Protein AF-A0A6S9L5U1-F1 (afdb_monomer_lite)

Radius of gyration: 20.01 Å; chains: 1; bounding box: 48×40×52 Å

Secondary structure (DSSP, 8-state):
-HHHHHTTSS--HHHHHHHHHHHHHHHHH-S-------SPPPPP-TT--TTTHHHHT----HHHHHHHHTTSPPPP-S-GGGS-HHHHHH---GGG--EEEEETTBTTSHHHHHHHTSTT-EEEEESSS--S--B-TTTTT-TTEEEESSHHHHHHHHHHHHTT--GGGGSSS--------

Sequence (181 aa):
MLQAYREGGGVDAVGGAEAILSHLVVQELKIPCAHAPGLDPLDADPAVAPRACAEELGHTFLPCVLANLRRAPRLLPAPPEALSAREAAAGLFAGDIDAAVLPLSACGGPAALALGATPGALVVAVEENATDMRVSPADLGFENAVVVRSYFEALGVVAAHRAGINGASLTASENQIQFRQ

pLDDT: mean 87.8, std 11.47, range [34.56, 98.44]

InterPro domains:
  IPR021763 Protein of unknown function DUF3326 [PF11805] (2-170)
  IPR021763 Protein of unknown function DUF3326 [PTHR36891] (2-173)

Foldseek 3Di:
DVVCVQQVNDDDPPVVVVVVVQVVCCVVVVAHDDDDDPDAQDPDDPNGDPVCVVVNVRHDCPVVVVVVSVVDDHRDPDDLVPDDPVCNVVDDDLVNAQEDEEAQQPQPDPNSLSQLPDPNGAYEHEDCDDDPHGDGSVNSVRPRYDYDHDPVVVVVVVVCSVVVHDVVVVDPDPDPPDDDD

Structure (mmCIF, N/CA/C/O backbone):
data_AF-A0A6S9L5U1-F1
#
_entry.id   AF-A0A6S9L5U1-F1
#
loop_
_atom_site.group_PDB
_atom_site.id
_atom_site.type_symbol
_atom_site.label_atom_id
_atom_site.label_alt_id
_atom_site.label_comp_id
_atom_site.label_asym_id
_atom_site.label_entity_id
_atom_site.label_seq_id
_atom_site.pdbx_PDB_ins_code
_atom_site.Cartn_x
_atom_site.Cartn_y
_atom_site.Cartn_z
_atom_site.occupancy
_atom_site.B_iso_or_equiv
_atom_site.auth_seq_id
_atom_site.auth_comp_id
_atom_site.auth_asym_id
_atom_site.auth_atom_id
_atom_site.pdbx_PDB_model_num
ATOM 1 N N . MET A 1 1 ? 12.234 -12.966 -16.164 1.00 82.75 1 MET A N 1
ATOM 2 C CA . MET A 1 1 ? 11.778 -12.108 -15.050 1.00 82.75 1 MET A CA 1
ATOM 3 C C . MET A 1 1 ? 11.065 -10.881 -15.598 1.00 82.75 1 MET A C 1
ATOM 5 O O . MET A 1 1 ? 9.854 -10.851 -15.484 1.00 82.75 1 MET A O 1
ATOM 9 N N . LEU A 1 2 ? 11.756 -9.977 -16.307 1.00 87.88 2 LEU A N 1
ATOM 10 C CA . LEU A 1 2 ? 11.141 -8.796 -16.939 1.00 87.88 2 LEU A CA 1
ATOM 11 C C . LEU A 1 2 ? 9.961 -9.123 -17.873 1.00 87.88 2 LEU A C 1
ATOM 13 O O . LEU A 1 2 ? 8.899 -8.539 -17.722 1.00 87.88 2 LEU A O 1
ATOM 17 N N . GLN A 1 3 ? 10.109 -10.096 -18.781 1.00 90.44 3 GLN A N 1
ATOM 18 C CA . GLN A 1 3 ? 9.010 -10.497 -19.674 1.00 90.44 3 GLN A CA 1
ATOM 19 C C . GLN A 1 3 ? 7.774 -10.977 -18.898 1.00 90.44 3 GLN A C 1
ATOM 21 O O . GLN A 1 3 ? 6.666 -10.541 -19.172 1.00 90.44 3 GLN A O 1
ATOM 26 N N . ALA A 1 4 ? 7.971 -11.814 -17.875 1.00 91.38 4 ALA A N 1
ATOM 27 C CA . ALA A 1 4 ? 6.876 -12.298 -17.038 1.00 91.38 4 ALA A CA 1
ATOM 28 C C . ALA A 1 4 ? 6.180 -11.150 -16.285 1.00 91.38 4 ALA A C 1
ATOM 30 O O . ALA A 1 4 ? 4.961 -11.158 -16.160 1.00 91.38 4 ALA A O 1
ATOM 31 N N . TYR A 1 5 ? 6.938 -10.152 -15.813 1.00 90.50 5 TYR A N 1
ATOM 32 C CA . TYR A 1 5 ? 6.376 -8.937 -15.223 1.00 90.50 5 TYR A CA 1
ATOM 33 C C . TYR A 1 5 ? 5.554 -8.129 -16.240 1.00 90.50 5 TYR A C 1
ATOM 35 O O . TYR A 1 5 ? 4.401 -7.801 -15.962 1.00 90.50 5 TYR A O 1
ATOM 43 N N . ARG A 1 6 ? 6.096 -7.899 -17.447 1.00 91.19 6 ARG A N 1
ATOM 44 C CA . ARG A 1 6 ? 5.390 -7.237 -18.561 1.00 91.19 6 ARG A CA 1
ATOM 45 C C . ARG A 1 6 ? 4.108 -7.971 -18.949 1.00 91.19 6 ARG A C 1
ATOM 47 O O . ARG A 1 6 ? 3.122 -7.326 -19.268 1.00 91.19 6 ARG A O 1
ATOM 54 N N . GLU A 1 7 ? 4.083 -9.295 -18.856 1.00 92.25 7 GLU A N 1
ATOM 55 C CA . GLU A 1 7 ? 2.896 -10.132 -19.092 1.00 92.25 7 GLU A CA 1
ATOM 56 C C . GLU A 1 7 ? 1.964 -10.230 -17.865 1.00 92.25 7 GLU A C 1
ATOM 58 O O . GLU A 1 7 ? 0.911 -10.862 -17.928 1.00 92.25 7 GLU A O 1
ATOM 63 N N . GLY A 1 8 ? 2.312 -9.586 -16.744 1.00 89.19 8 GLY A N 1
ATOM 64 C CA . GLY A 1 8 ? 1.509 -9.530 -15.517 1.00 89.19 8 GLY A CA 1
ATOM 65 C C . GLY A 1 8 ? 1.576 -10.782 -14.636 1.00 89.19 8 GLY A C 1
ATOM 66 O O . GLY A 1 8 ? 0.845 -10.865 -13.651 1.00 89.19 8 GLY A O 1
ATOM 67 N N . GLY A 1 9 ? 2.433 -11.746 -14.977 1.00 88.81 9 GLY A N 1
ATOM 68 C CA . GLY A 1 9 ? 2.639 -12.995 -14.235 1.00 88.81 9 GLY A CA 1
ATOM 69 C C . GLY A 1 9 ? 3.920 -13.032 -13.394 1.00 88.81 9 GLY A C 1
ATOM 70 O O . GLY A 1 9 ? 4.235 -14.071 -12.821 1.00 88.81 9 GLY A O 1
ATOM 71 N N . GLY A 1 10 ? 4.689 -11.944 -13.357 1.00 90.75 10 GLY A N 1
ATOM 72 C CA . GLY A 1 10 ? 5.940 -11.833 -12.606 1.00 90.75 10 GLY A CA 1
ATOM 73 C C . GLY A 1 10 ? 5.978 -10.609 -11.697 1.00 90.75 10 GLY A C 1
ATOM 74 O O . GLY A 1 10 ? 5.069 -9.784 -11.706 1.00 90.75 10 GLY A O 1
ATOM 75 N N . VAL A 1 11 ? 7.061 -10.491 -10.931 1.00 90.88 11 VAL A N 1
ATOM 76 C CA . VAL A 1 11 ? 7.336 -9.353 -10.041 1.00 90.88 11 VAL A CA 1
ATOM 77 C C . VAL A 1 11 ? 8.288 -8.352 -10.685 1.00 90.88 11 VAL A C 1
ATOM 79 O O . VAL A 1 11 ? 9.173 -8.736 -11.457 1.00 90.88 11 VAL A O 1
ATOM 82 N N . ASP A 1 12 ? 8.153 -7.084 -10.304 1.00 89.69 12 ASP A N 1
ATOM 83 C CA . ASP A 1 12 ? 9.122 -6.050 -10.645 1.00 89.69 12 ASP A CA 1
ATOM 84 C C . ASP A 1 12 ? 10.327 -6.105 -9.695 1.00 89.69 12 ASP A C 1
ATOM 86 O O . ASP A 1 12 ? 10.278 -5.679 -8.538 1.00 89.69 12 ASP A O 1
ATOM 90 N N . ALA A 1 13 ? 11.434 -6.654 -10.190 1.00 89.50 13 ALA A N 1
ATOM 91 C CA . ALA A 1 13 ? 12.677 -6.720 -9.433 1.00 89.50 13 ALA A CA 1
ATOM 92 C C . ALA A 1 13 ? 13.371 -5.356 -9.297 1.00 89.50 13 ALA A C 1
ATOM 94 O O . ALA A 1 13 ? 14.076 -5.140 -8.308 1.00 89.50 13 ALA A O 1
ATOM 95 N N . VAL A 1 14 ? 13.184 -4.450 -10.264 1.00 88.25 14 VAL A N 1
ATOM 96 C CA . VAL A 1 14 ? 13.779 -3.109 -10.221 1.00 88.25 14 VAL A CA 1
ATOM 97 C C . VAL A 1 14 ? 13.032 -2.273 -9.191 1.00 88.25 14 VAL A C 1
ATOM 99 O O . VAL A 1 14 ? 13.663 -1.809 -8.243 1.00 88.25 14 VAL A O 1
ATOM 102 N N . GLY A 1 15 ? 11.702 -2.200 -9.274 1.00 87.88 15 GLY A N 1
ATOM 103 C CA . GLY A 1 15 ? 10.871 -1.535 -8.270 1.00 87.88 15 GLY A CA 1
ATOM 104 C C . GLY A 1 15 ? 11.043 -2.126 -6.871 1.00 87.88 15 GLY A C 1
ATOM 105 O O . GLY A 1 15 ? 11.079 -1.389 -5.887 1.00 87.88 15 GLY A O 1
ATOM 106 N N . GLY A 1 16 ? 11.263 -3.442 -6.755 1.00 90.19 16 GLY A N 1
ATOM 107 C CA . GLY A 1 16 ? 11.628 -4.076 -5.485 1.00 90.19 16 GLY A CA 1
ATOM 108 C C . GLY A 1 16 ? 12.947 -3.548 -4.898 1.00 90.19 16 GLY A C 1
ATOM 109 O O . GLY A 1 16 ? 13.011 -3.212 -3.713 1.00 90.19 16 GLY A O 1
ATOM 110 N N . ALA A 1 17 ? 13.997 -3.431 -5.716 1.00 91.75 17 ALA A N 1
ATOM 111 C CA . ALA A 1 17 ? 15.273 -2.857 -5.287 1.00 91.75 17 ALA A CA 1
ATOM 112 C C . ALA A 1 17 ? 15.148 -1.359 -4.948 1.00 91.75 17 ALA A C 1
ATOM 114 O O . ALA A 1 17 ? 15.677 -0.908 -3.928 1.00 91.75 17 ALA A O 1
ATOM 115 N N . GLU A 1 18 ? 14.411 -0.596 -5.757 1.00 91.50 18 GLU A N 1
ATOM 116 C CA . GLU A 1 18 ? 14.139 0.827 -5.530 1.00 91.50 18 GLU A CA 1
ATOM 117 C C . GLU A 1 18 ? 13.366 1.064 -4.227 1.00 91.50 18 GLU A C 1
ATOM 119 O O . GLU A 1 18 ? 13.702 1.980 -3.471 1.00 91.50 18 GLU A O 1
ATOM 124 N N . ALA A 1 19 ? 12.386 0.214 -3.908 1.00 91.25 19 ALA A N 1
ATOM 125 C CA . ALA A 1 19 ? 11.634 0.280 -2.658 1.00 91.25 19 ALA A CA 1
ATOM 126 C C . ALA A 1 19 ? 12.540 0.077 -1.432 1.00 91.25 19 ALA A C 1
ATOM 128 O O . ALA A 1 19 ? 12.441 0.830 -0.463 1.00 91.25 19 ALA A O 1
ATOM 129 N N . ILE A 1 20 ? 13.468 -0.887 -1.482 1.00 93.25 20 ILE A N 1
ATOM 130 C CA . ILE A 1 20 ? 14.432 -1.120 -0.394 1.00 93.25 20 ILE A CA 1
ATOM 131 C C . ILE A 1 20 ? 15.365 0.086 -0.238 1.00 93.25 20 ILE A C 1
ATOM 133 O O . ILE A 1 20 ? 15.544 0.594 0.869 1.00 93.25 20 ILE A O 1
ATOM 137 N N . LEU A 1 21 ? 15.950 0.569 -1.336 1.00 93.56 21 LEU A N 1
ATOM 138 C CA . LEU A 1 21 ? 16.901 1.682 -1.299 1.00 93.56 21 LEU A CA 1
ATOM 139 C C . LEU A 1 21 ? 16.248 2.984 -0.829 1.00 93.56 21 LEU A C 1
ATOM 141 O O . LEU A 1 21 ? 16.784 3.655 0.051 1.00 93.56 21 LEU A O 1
ATOM 145 N N . SER A 1 22 ? 15.083 3.332 -1.379 1.00 92.81 22 SER A N 1
ATOM 146 C CA . SER A 1 22 ? 14.347 4.537 -0.982 1.00 92.81 22 SER A CA 1
ATOM 147 C C . SER A 1 22 ? 13.908 4.472 0.480 1.00 92.81 22 SER A C 1
ATOM 149 O O . SER A 1 22 ? 14.049 5.467 1.194 1.00 92.81 22 SER A O 1
ATOM 151 N N . HIS A 1 23 ? 13.475 3.302 0.961 1.00 92.88 23 HIS A N 1
ATOM 152 C CA . HIS A 1 23 ? 13.172 3.095 2.374 1.00 92.88 23 HIS A CA 1
ATOM 153 C C . HIS A 1 23 ? 14.391 3.368 3.261 1.00 92.88 23 HIS A C 1
ATOM 155 O O . HIS A 1 23 ? 14.283 4.154 4.201 1.00 92.88 23 HIS A O 1
ATOM 161 N N . LEU A 1 24 ? 15.556 2.795 2.935 1.00 94.94 24 LEU A N 1
ATOM 162 C CA . LEU A 1 24 ? 16.792 3.0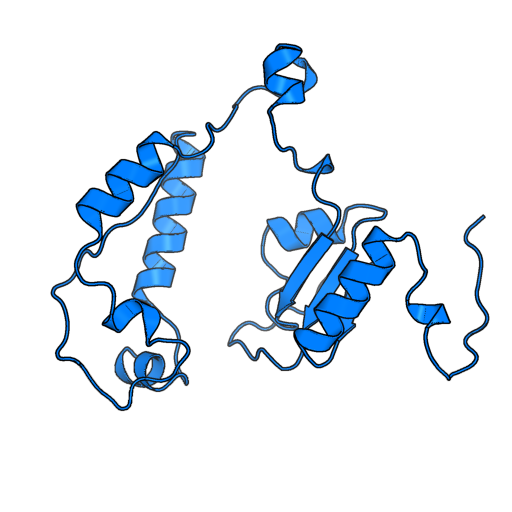06 3.698 1.00 94.94 24 LEU A CA 1
ATOM 163 C C . LEU A 1 24 ? 17.237 4.477 3.686 1.00 94.94 24 LEU A C 1
ATOM 165 O O . LEU A 1 24 ? 17.583 5.022 4.730 1.00 94.94 24 LEU A O 1
ATOM 169 N N . VAL A 1 25 ? 17.173 5.153 2.535 1.00 94.56 25 VAL A N 1
ATOM 170 C CA . VAL A 1 25 ? 17.514 6.584 2.424 1.00 94.56 25 VAL A CA 1
ATOM 171 C C . VAL A 1 25 ? 16.601 7.440 3.302 1.00 94.56 25 VAL A C 1
ATOM 173 O O . VAL A 1 25 ? 17.088 8.283 4.057 1.00 94.56 25 VAL A O 1
ATOM 176 N N . VAL A 1 26 ? 15.284 7.220 3.235 1.00 93.31 26 VAL A N 1
ATOM 177 C CA . VAL A 1 26 ? 14.309 7.947 4.062 1.00 93.31 26 VAL A CA 1
ATOM 178 C C . VAL A 1 26 ? 14.519 7.640 5.544 1.00 93.31 26 VAL A C 1
ATOM 180 O O . VAL A 1 26 ? 14.466 8.544 6.381 1.00 93.31 26 VAL A O 1
ATOM 183 N N . GLN A 1 27 ? 14.777 6.377 5.880 1.00 90.94 27 GLN A N 1
ATOM 184 C CA . GLN A 1 27 ? 15.002 5.935 7.248 1.00 90.94 27 GLN A CA 1
ATOM 185 C C . GLN A 1 27 ? 16.255 6.576 7.855 1.00 90.94 27 GLN A C 1
ATOM 187 O O . GLN A 1 27 ? 16.169 7.048 8.989 1.00 90.94 27 GLN A O 1
ATOM 192 N N . GLU A 1 28 ? 17.374 6.616 7.135 1.00 93.81 28 GLU A N 1
ATOM 193 C CA . GLU A 1 28 ? 18.649 7.135 7.647 1.00 93.81 28 GLU A CA 1
ATOM 194 C C . GLU A 1 28 ? 18.701 8.664 7.638 1.00 93.81 28 GLU A C 1
ATOM 196 O O . GLU A 1 28 ? 19.068 9.292 8.630 1.00 93.81 28 GLU A O 1
ATOM 201 N N . LEU A 1 29 ? 18.297 9.289 6.530 1.00 93.31 29 LEU A N 1
ATOM 202 C CA . LEU A 1 29 ? 18.478 10.730 6.334 1.00 93.31 29 LEU A CA 1
ATOM 203 C C . LEU A 1 29 ? 17.269 11.563 6.772 1.00 93.31 29 LEU A C 1
ATOM 205 O O . LEU A 1 29 ? 17.380 12.783 6.876 1.00 93.31 29 LEU A O 1
ATOM 209 N N . LYS A 1 30 ? 16.113 10.929 7.017 1.00 91.06 30 LYS A N 1
ATOM 210 C CA . LYS A 1 30 ? 14.845 11.592 7.384 1.00 91.06 30 LYS A CA 1
ATOM 211 C C . LYS A 1 30 ? 14.409 12.674 6.388 1.00 91.06 30 LYS A C 1
ATOM 213 O O . LYS A 1 30 ? 13.755 13.649 6.758 1.00 91.06 30 LYS A O 1
ATOM 218 N N . ILE A 1 31 ? 14.742 12.491 5.113 1.00 91.06 31 ILE A N 1
ATOM 219 C CA . ILE A 1 31 ? 14.314 13.351 4.006 1.00 91.06 31 ILE A CA 1
ATOM 220 C C . ILE A 1 31 ? 13.424 12.562 3.043 1.00 91.06 31 ILE A C 1
ATOM 222 O O . ILE A 1 31 ? 13.620 11.355 2.905 1.00 91.06 31 ILE A O 1
ATOM 226 N N . PRO A 1 32 ? 12.467 13.211 2.355 1.00 92.06 32 PRO A N 1
ATOM 227 C CA . PRO A 1 32 ? 11.726 12.570 1.277 1.00 92.06 32 PRO A CA 1
ATOM 228 C C . PRO A 1 32 ? 12.670 12.038 0.195 1.00 92.06 32 PRO A C 1
ATOM 230 O O . PRO A 1 32 ? 13.622 12.713 -0.197 1.00 92.06 32 PRO A O 1
ATOM 233 N N . CYS A 1 33 ? 12.376 10.842 -0.305 1.00 92.44 33 CYS A N 1
ATOM 234 C CA . CYS A 1 33 ? 13.091 10.214 -1.406 1.00 92.44 33 CYS A CA 1
ATOM 235 C C . CYS A 1 33 ? 12.103 9.922 -2.536 1.00 92.44 33 CYS A C 1
ATOM 237 O O . CYS A 1 33 ? 10.947 9.583 -2.287 1.00 92.44 33 CYS A O 1
ATOM 239 N N . ALA A 1 34 ? 12.567 10.057 -3.771 1.00 90.81 34 ALA A N 1
ATOM 240 C CA . ALA A 1 34 ? 11.880 9.561 -4.949 1.00 90.81 34 ALA A CA 1
ATOM 241 C C . ALA A 1 34 ? 12.923 8.944 -5.878 1.00 90.81 34 ALA A C 1
ATOM 243 O O . ALA A 1 34 ? 14.084 9.361 -5.882 1.00 90.81 34 ALA A O 1
ATOM 244 N N . HIS A 1 35 ? 12.494 7.969 -6.663 1.00 86.06 35 HIS A N 1
ATOM 245 C CA . HIS A 1 35 ? 13.297 7.346 -7.702 1.00 86.06 35 HIS A CA 1
ATOM 246 C C . HIS A 1 35 ? 12.904 7.930 -9.066 1.00 86.06 35 HIS A C 1
ATOM 248 O O . HIS A 1 35 ? 11.794 8.431 -9.264 1.00 86.06 35 HIS A O 1
ATOM 254 N N . ALA A 1 36 ? 13.858 7.931 -9.988 1.00 81.50 36 ALA A N 1
ATOM 255 C CA . ALA A 1 36 ? 13.658 8.259 -11.393 1.00 81.50 36 ALA A CA 1
ATOM 256 C C . ALA A 1 36 ? 14.162 7.063 -12.214 1.00 81.50 36 ALA A C 1
ATOM 258 O O . ALA A 1 36 ? 15.025 6.342 -11.710 1.00 81.50 36 ALA A O 1
ATOM 259 N N . PRO A 1 37 ? 13.681 6.861 -13.455 1.00 74.62 37 PRO A N 1
ATOM 260 C CA . PRO A 1 37 ? 14.147 5.765 -14.294 1.00 74.62 37 PRO A CA 1
ATOM 261 C C . PRO A 1 37 ? 15.665 5.767 -14.388 1.00 74.62 37 PRO A C 1
ATOM 263 O O . PRO A 1 37 ? 16.268 6.755 -14.812 1.00 74.62 37 PRO A O 1
ATOM 266 N N . GLY A 1 38 ? 16.269 4.661 -13.965 1.00 75.31 38 GLY A N 1
ATOM 267 C CA . GLY A 1 38 ? 17.709 4.437 -14.064 1.00 75.31 38 GLY A CA 1
ATOM 268 C C . GLY A 1 38 ? 18.122 3.652 -15.309 1.00 75.31 38 GLY A C 1
ATOM 269 O O . GLY A 1 38 ? 19.313 3.417 -15.496 1.00 75.31 38 GLY A O 1
ATOM 270 N N . LEU A 1 39 ? 17.159 3.219 -16.128 1.00 79.62 39 LEU A N 1
ATOM 271 C CA . LEU A 1 39 ? 17.361 2.364 -17.296 1.00 79.62 39 LEU A CA 1
ATOM 272 C C . LEU A 1 39 ? 16.813 3.036 -18.554 1.00 79.62 39 LEU A C 1
ATOM 274 O O . LEU A 1 39 ? 15.874 3.833 -18.483 1.00 79.62 39 LEU A O 1
ATOM 278 N N . ASP A 1 40 ? 17.398 2.688 -19.699 1.00 81.88 40 ASP A N 1
ATOM 279 C CA . ASP A 1 40 ? 16.900 3.131 -20.995 1.00 81.88 40 ASP A CA 1
ATOM 280 C C . ASP A 1 40 ? 15.483 2.589 -21.246 1.00 81.88 40 ASP A C 1
ATOM 282 O O . ASP A 1 40 ? 15.166 1.464 -20.839 1.00 81.88 40 ASP A O 1
ATOM 286 N N . PRO A 1 41 ? 14.620 3.375 -21.913 1.00 79.75 41 PRO A N 1
ATOM 287 C CA . PRO A 1 41 ? 13.281 2.929 -22.247 1.00 79.75 41 PRO A CA 1
ATOM 288 C C . PRO A 1 41 ? 13.341 1.717 -23.179 1.00 79.75 41 PRO A C 1
ATOM 290 O O . PRO A 1 41 ? 14.163 1.648 -24.093 1.00 79.75 41 PRO A O 1
ATOM 293 N N . LEU A 1 42 ? 12.446 0.765 -22.939 1.00 82.75 42 LEU A N 1
ATOM 294 C CA . LEU A 1 42 ? 12.254 -0.388 -23.809 1.00 82.75 42 LEU A CA 1
ATOM 295 C C . LEU A 1 42 ? 11.342 -0.009 -24.976 1.00 82.75 42 LEU A C 1
ATOM 297 O O . LEU A 1 42 ? 10.577 0.953 -24.894 1.00 82.75 42 LEU A O 1
ATOM 301 N N . ASP A 1 43 ? 11.399 -0.790 -26.053 1.00 86.62 43 ASP A N 1
ATOM 302 C CA . ASP A 1 43 ? 10.442 -0.644 -27.143 1.00 86.62 43 ASP A CA 1
ATOM 303 C C . ASP A 1 43 ? 9.018 -0.903 -26.633 1.00 86.62 43 ASP A C 1
ATOM 305 O O . ASP A 1 43 ? 8.758 -1.853 -25.878 1.00 86.62 43 ASP A O 1
ATOM 309 N N . ALA A 1 44 ? 8.094 -0.047 -27.073 1.00 84.88 44 ALA A N 1
ATOM 310 C CA . ALA A 1 44 ? 6.694 -0.137 -26.700 1.00 84.88 44 ALA A CA 1
ATOM 311 C C . ALA A 1 44 ? 6.105 -1.477 -27.159 1.00 84.88 44 ALA A C 1
ATOM 313 O O . ALA A 1 44 ? 6.151 -1.821 -28.343 1.00 84.88 44 ALA A O 1
ATOM 314 N N . ASP A 1 45 ? 5.505 -2.206 -26.222 1.00 88.50 45 ASP A N 1
ATOM 315 C CA . ASP A 1 45 ? 4.829 -3.472 -26.490 1.00 88.50 45 ASP A CA 1
ATOM 316 C C . ASP A 1 45 ? 3.323 -3.332 -26.238 1.00 88.50 45 ASP A C 1
ATOM 318 O O . ASP A 1 45 ? 2.901 -3.136 -25.095 1.00 88.50 45 ASP A O 1
ATOM 322 N N . PRO A 1 46 ? 2.483 -3.443 -27.283 1.00 87.94 46 PRO A N 1
ATOM 323 C CA . PRO A 1 46 ? 1.036 -3.348 -27.133 1.00 87.94 46 PRO A CA 1
ATOM 324 C C . PRO A 1 46 ? 0.430 -4.529 -26.360 1.00 87.94 46 PRO A C 1
ATOM 326 O O . PRO A 1 46 ? -0.736 -4.454 -25.976 1.00 87.94 46 PRO A O 1
ATOM 329 N N . ALA A 1 47 ? 1.182 -5.613 -26.148 1.00 90.94 47 ALA A N 1
ATOM 330 C CA . ALA A 1 47 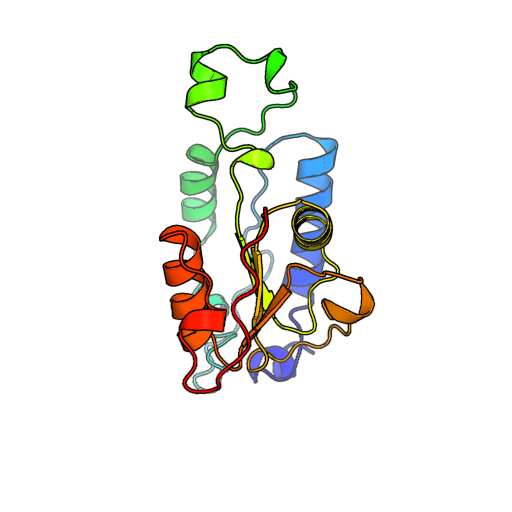? 0.750 -6.779 -25.386 1.00 90.94 47 ALA A CA 1
ATOM 331 C C . ALA A 1 47 ? 1.074 -6.682 -23.885 1.00 90.94 47 ALA A C 1
ATOM 333 O O . ALA A 1 47 ? 0.793 -7.632 -23.151 1.00 90.94 47 ALA A O 1
ATOM 334 N N . VAL A 1 48 ? 1.637 -5.559 -23.410 1.00 92.81 48 VAL A N 1
ATOM 335 C CA . VAL A 1 48 ? 1.929 -5.385 -21.984 1.00 92.81 48 VAL A CA 1
ATOM 336 C C . VAL A 1 48 ? 0.646 -5.491 -21.151 1.00 92.81 48 VAL A C 1
ATOM 338 O O . VAL A 1 48 ? -0.410 -4.952 -21.495 1.00 92.81 48 VAL A O 1
ATOM 341 N N . ALA A 1 49 ? 0.727 -6.193 -20.028 1.00 93.12 49 ALA A N 1
ATOM 342 C CA . ALA A 1 49 ? -0.382 -6.342 -19.111 1.00 93.12 49 ALA A CA 1
ATOM 343 C C . ALA A 1 49 ? -0.793 -4.979 -18.530 1.00 93.12 49 ALA A C 1
ATOM 345 O O . ALA A 1 49 ? 0.068 -4.140 -18.242 1.00 93.12 49 ALA A O 1
ATOM 346 N N . PRO A 1 50 ? -2.092 -4.767 -18.237 1.00 90.62 50 PRO A N 1
ATOM 347 C CA . PRO A 1 50 ? -2.576 -3.505 -17.677 1.00 90.62 50 PRO A CA 1
ATOM 348 C C . PRO A 1 50 ? -1.827 -3.044 -16.418 1.00 90.62 50 PRO A C 1
ATOM 350 O O . PRO A 1 50 ? -1.668 -1.846 -16.209 1.00 90.62 50 PRO A O 1
ATOM 353 N N . ARG A 1 51 ? -1.336 -3.988 -15.599 1.00 87.06 51 ARG A N 1
ATOM 354 C CA . ARG A 1 51 ? -0.584 -3.706 -14.363 1.00 87.06 51 ARG A CA 1
ATOM 355 C C . ARG A 1 51 ? 0.803 -3.101 -14.616 1.00 87.06 51 ARG A C 1
ATOM 357 O O . ARG A 1 51 ? 1.241 -2.303 -13.801 1.00 87.06 51 ARG A O 1
ATOM 364 N N . ALA A 1 52 ? 1.449 -3.443 -15.730 1.00 88.94 52 ALA A N 1
ATOM 365 C CA . ALA A 1 52 ? 2.784 -2.956 -16.094 1.00 88.94 52 ALA A CA 1
ATOM 366 C C . ALA A 1 52 ? 2.741 -1.786 -17.103 1.00 88.94 52 ALA A C 1
ATOM 368 O O . ALA A 1 52 ? 3.743 -1.120 -17.342 1.00 88.94 52 ALA A O 1
ATOM 369 N N . CYS A 1 53 ? 1.569 -1.484 -17.675 1.00 87.50 53 CYS A N 1
ATOM 370 C CA . CYS A 1 53 ? 1.411 -0.456 -18.709 1.00 87.50 53 CYS A CA 1
ATOM 371 C C . CYS A 1 53 ? 1.831 0.955 -18.254 1.00 87.50 53 CYS A C 1
ATOM 373 O O . CYS A 1 53 ? 2.363 1.728 -19.048 1.00 87.50 53 CYS A O 1
ATOM 375 N N . ALA A 1 54 ? 1.628 1.295 -16.976 1.00 82.06 54 ALA A N 1
ATOM 376 C CA . ALA A 1 54 ? 1.996 2.609 -16.447 1.00 82.06 54 ALA A CA 1
ATOM 377 C C . ALA A 1 54 ? 3.510 2.883 -16.527 1.00 82.06 54 ALA A C 1
ATOM 379 O O . ALA A 1 54 ? 3.909 4.030 -16.729 1.00 82.06 54 ALA A O 1
ATOM 380 N N . GLU A 1 55 ? 4.340 1.846 -16.406 1.00 77.06 55 GLU A N 1
ATOM 381 C CA . GLU A 1 55 ? 5.798 1.960 -16.502 1.00 77.06 55 GLU A CA 1
ATOM 382 C C . GLU A 1 55 ? 6.263 2.118 -17.952 1.00 77.06 55 GLU A C 1
ATOM 384 O O . GLU A 1 55 ? 7.128 2.947 -18.226 1.00 77.06 55 GLU A O 1
ATOM 389 N N . GLU A 1 56 ? 5.626 1.413 -18.895 1.00 77.62 56 GLU A N 1
ATOM 390 C CA . GLU A 1 56 ? 5.923 1.537 -20.331 1.00 77.62 56 GLU A CA 1
ATOM 391 C C . GLU A 1 56 ? 5.600 2.931 -20.883 1.00 77.62 56 GLU A C 1
ATOM 393 O O . GLU A 1 56 ? 6.249 3.388 -21.811 1.00 77.62 56 GLU A O 1
ATOM 398 N N . LEU A 1 57 ? 4.613 3.641 -20.326 1.00 74.81 57 LEU A N 1
ATOM 399 C CA . LEU A 1 57 ? 4.247 4.992 -20.784 1.00 74.81 57 LEU A CA 1
ATOM 400 C C . LEU A 1 57 ? 5.082 6.105 -20.121 1.00 74.81 57 LEU A C 1
ATOM 402 O O . LEU A 1 57 ? 4.964 7.285 -20.464 1.00 74.81 57 LEU A O 1
ATOM 406 N N . GLY A 1 58 ? 5.923 5.741 -19.156 1.00 70.75 58 GLY A N 1
ATOM 407 C CA . GLY A 1 58 ? 6.617 6.634 -18.244 1.00 70.75 58 GLY A CA 1
ATOM 408 C C . GLY A 1 58 ? 8.051 6.998 -18.640 1.00 70.75 58 GLY A C 1
ATOM 409 O O . GLY A 1 58 ? 8.991 6.724 -17.905 1.00 70.75 58 GLY A O 1
ATOM 410 N N . HIS A 1 59 ? 8.288 7.618 -19.795 1.00 67.56 59 HIS A N 1
ATOM 411 C CA . HIS A 1 59 ? 9.679 7.830 -20.247 1.00 67.56 59 HIS A CA 1
ATOM 412 C C . HIS A 1 59 ? 10.342 9.130 -19.756 1.00 67.56 59 HIS A C 1
ATOM 414 O O . HIS A 1 59 ? 11.557 9.286 -19.855 1.00 67.56 59 HIS A O 1
ATOM 420 N N . THR A 1 60 ? 9.584 10.090 -19.219 1.00 59.22 60 THR A N 1
ATOM 421 C CA . THR A 1 60 ? 10.102 11.432 -18.889 1.00 59.22 60 THR A CA 1
ATOM 422 C C . THR A 1 60 ? 9.749 11.848 -17.469 1.00 59.22 60 THR A C 1
ATOM 424 O O . THR A 1 60 ? 8.828 12.636 -17.253 1.00 59.22 60 THR A O 1
ATOM 427 N N . PHE A 1 61 ? 10.491 11.342 -16.485 1.00 71.31 61 PHE A N 1
ATOM 428 C CA . PHE A 1 61 ? 10.140 11.576 -15.084 1.00 71.31 61 PHE A CA 1
ATOM 429 C C . PHE A 1 61 ? 11.025 12.560 -14.336 1.00 71.31 61 PHE A C 1
ATOM 431 O O . PHE A 1 61 ? 10.538 13.114 -13.362 1.00 71.31 61 PHE A O 1
ATOM 438 N N . LEU A 1 62 ? 12.264 12.855 -14.748 1.00 81.12 62 LEU A N 1
ATOM 439 C CA . LEU A 1 62 ? 13.133 13.684 -13.898 1.00 81.12 62 LEU A CA 1
ATOM 440 C C . LEU A 1 62 ? 12.539 15.079 -13.587 1.00 81.12 62 LEU A C 1
ATOM 442 O O . LEU A 1 62 ? 12.483 15.439 -12.410 1.00 81.12 62 LEU A O 1
ATOM 446 N N . PRO A 1 63 ? 12.000 15.847 -14.558 1.00 86.38 63 PRO A N 1
ATOM 447 C CA . PRO A 1 63 ? 11.325 17.109 -14.245 1.00 86.38 63 PRO A CA 1
ATOM 448 C C . PRO A 1 63 ? 10.103 16.931 -13.330 1.00 86.38 63 PRO A C 1
ATOM 450 O O . PRO A 1 63 ? 9.905 17.722 -12.408 1.00 86.38 63 PRO A O 1
ATOM 453 N N . CYS A 1 64 ? 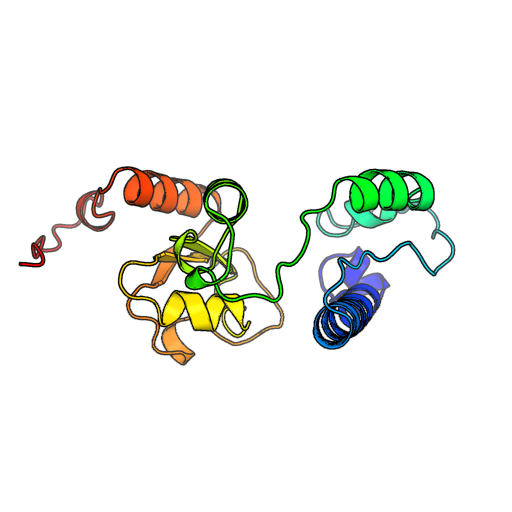9.302 15.882 -13.546 1.00 86.38 64 CYS A N 1
ATOM 454 C CA . CYS A 1 64 ? 8.129 15.569 -12.726 1.00 86.38 64 CYS A CA 1
ATOM 455 C C . CYS A 1 64 ? 8.515 15.167 -11.297 1.00 86.38 64 CYS A C 1
ATOM 457 O O . CYS A 1 64 ? 7.886 15.623 -10.343 1.00 86.38 64 CYS A O 1
ATOM 459 N N . VAL A 1 65 ? 9.564 14.362 -11.140 1.00 89.50 65 VAL A N 1
ATOM 460 C CA . VAL A 1 65 ? 10.130 13.942 -9.856 1.00 89.50 65 VAL A CA 1
ATOM 461 C C . VAL A 1 65 ? 10.607 15.167 -9.087 1.00 89.50 65 VAL A C 1
ATOM 463 O O . VAL A 1 65 ? 10.196 15.359 -7.947 1.00 89.50 65 VAL A O 1
ATOM 466 N N . LEU A 1 66 ? 11.372 16.064 -9.716 1.00 89.19 66 LEU A N 1
ATOM 467 C CA . LEU A 1 66 ? 11.833 17.301 -9.074 1.00 89.19 66 LEU A CA 1
ATOM 468 C C . LEU A 1 66 ? 10.669 18.233 -8.691 1.00 89.19 66 LEU A C 1
ATOM 470 O O . LEU A 1 66 ? 10.650 18.786 -7.588 1.00 89.19 66 LEU A O 1
ATOM 474 N N . ALA A 1 67 ? 9.678 18.396 -9.575 1.00 90.56 67 ALA A N 1
ATOM 475 C CA . ALA A 1 67 ? 8.509 19.235 -9.314 1.00 90.56 67 ALA A CA 1
ATOM 476 C C . ALA A 1 67 ? 7.662 18.715 -8.139 1.00 90.56 67 ALA A C 1
ATOM 478 O O . ALA A 1 67 ? 7.180 19.517 -7.333 1.00 90.56 67 ALA A O 1
ATOM 479 N N . ASN A 1 68 ? 7.5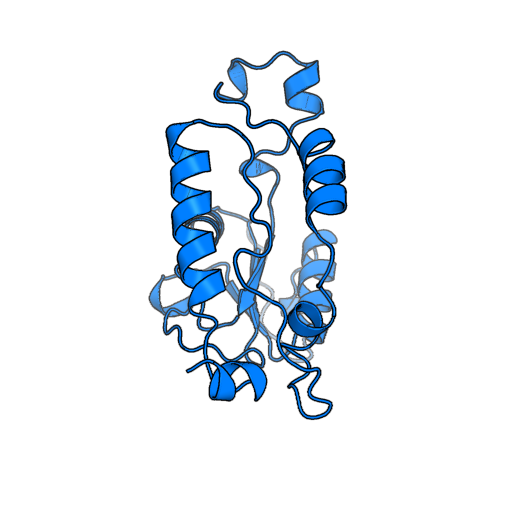05 17.393 -8.023 1.00 90.50 68 ASN A N 1
ATOM 480 C CA . ASN A 1 68 ? 6.743 16.769 -6.944 1.00 90.50 68 ASN A CA 1
ATOM 481 C C . ASN A 1 68 ? 7.547 16.655 -5.647 1.00 90.50 68 ASN A C 1
ATOM 483 O O . ASN A 1 68 ? 6.994 16.949 -4.593 1.00 90.50 68 ASN A O 1
ATOM 487 N N . LEU A 1 69 ? 8.851 16.359 -5.695 1.00 91.25 69 LEU A N 1
ATOM 488 C CA . LEU A 1 69 ? 9.716 16.380 -4.508 1.00 91.25 69 LEU A CA 1
ATOM 489 C C . LEU A 1 69 ? 9.731 17.756 -3.836 1.00 91.25 69 LEU A C 1
ATOM 491 O O . LEU A 1 69 ? 9.683 17.839 -2.613 1.00 91.25 69 LEU A O 1
ATOM 495 N N . ARG A 1 70 ? 9.702 18.849 -4.614 1.00 92.12 70 ARG A N 1
ATOM 496 C CA . ARG A 1 70 ? 9.577 20.212 -4.065 1.00 92.12 70 ARG A CA 1
ATOM 497 C C . ARG A 1 70 ? 8.301 20.408 -3.233 1.00 92.12 70 ARG A C 1
ATOM 499 O O . ARG A 1 70 ? 8.274 21.269 -2.356 1.00 92.12 70 ARG A O 1
ATOM 506 N N . ARG A 1 71 ? 7.236 19.672 -3.555 1.00 91.56 71 ARG A N 1
ATOM 507 C CA . ARG A 1 71 ? 5.921 19.741 -2.901 1.00 91.56 71 ARG A CA 1
ATOM 508 C C . ARG A 1 71 ? 5.677 18.581 -1.934 1.00 91.56 71 ARG A C 1
ATOM 510 O O . ARG A 1 71 ? 4.623 18.559 -1.305 1.00 91.56 71 ARG A O 1
ATOM 517 N N . ALA A 1 72 ? 6.608 17.633 -1.832 1.00 91.69 72 ALA A N 1
ATOM 518 C CA . ALA A 1 72 ? 6.449 16.458 -0.996 1.00 91.69 72 ALA A CA 1
ATOM 519 C C . ALA A 1 72 ? 6.315 16.868 0.482 1.00 91.69 72 ALA A C 1
ATOM 521 O O . ALA A 1 72 ? 6.978 17.820 0.917 1.00 91.69 72 ALA A O 1
ATOM 522 N N . PRO A 1 73 ? 5.480 16.165 1.267 1.00 90.00 73 PRO A N 1
ATOM 523 C CA . PRO A 1 73 ? 5.394 16.394 2.701 1.00 90.00 73 PRO A CA 1
ATOM 524 C C . PRO A 1 73 ? 6.770 16.277 3.359 1.00 90.00 73 PRO A C 1
ATOM 526 O O . PRO A 1 73 ? 7.573 15.407 3.018 1.00 90.00 73 PRO A O 1
ATOM 529 N N . ARG A 1 74 ? 7.047 17.158 4.320 1.00 88.62 74 ARG A N 1
ATOM 530 C CA . ARG A 1 74 ? 8.259 17.059 5.136 1.00 88.62 74 ARG A CA 1
ATOM 531 C C . ARG A 1 74 ? 8.052 16.007 6.215 1.00 88.62 74 ARG A C 1
ATOM 533 O O . ARG A 1 74 ? 7.025 16.008 6.884 1.00 88.62 74 ARG A O 1
ATOM 540 N N . LEU A 1 75 ? 9.063 15.173 6.424 1.00 89.38 75 LEU A N 1
ATOM 541 C CA . LEU A 1 75 ? 9.109 14.283 7.575 1.00 89.38 75 LEU A CA 1
ATOM 542 C C . LEU A 1 75 ? 9.512 15.097 8.803 1.00 89.38 75 LEU A C 1
ATOM 544 O O . LEU A 1 75 ? 10.517 15.811 8.784 1.00 89.38 75 LEU A O 1
ATOM 548 N N . LEU A 1 76 ? 8.702 15.021 9.855 1.00 84.56 76 LEU A N 1
ATOM 549 C CA . LEU A 1 76 ? 8.974 15.683 11.123 1.00 84.56 76 LEU A CA 1
ATOM 550 C C . LEU A 1 76 ? 9.645 14.663 12.055 1.00 84.56 76 LEU A C 1
ATOM 552 O O . LEU A 1 76 ? 9.027 13.651 12.376 1.00 84.56 76 LEU A O 1
ATOM 556 N N . PRO A 1 77 ? 10.907 14.878 12.470 1.00 73.31 77 PRO A N 1
ATOM 557 C CA . PRO A 1 77 ? 11.620 13.941 13.339 1.00 73.31 77 PRO A CA 1
ATOM 558 C C . PRO A 1 77 ? 11.219 14.077 14.814 1.00 73.31 77 PRO A C 1
ATOM 560 O O . PRO A 1 77 ? 11.640 13.267 15.635 1.00 73.31 77 PRO A O 1
ATOM 563 N N . ALA A 1 78 ? 10.458 15.118 15.159 1.00 74.31 78 ALA A N 1
ATOM 564 C CA . ALA A 1 78 ? 10.019 15.377 16.520 1.00 74.31 78 ALA A CA 1
ATOM 565 C C . ALA A 1 78 ? 8.706 14.630 16.804 1.00 74.31 78 ALA A C 1
ATOM 567 O O . ALA A 1 78 ? 7.857 14.540 15.911 1.00 74.31 78 ALA A O 1
ATOM 568 N N . PRO A 1 79 ? 8.517 14.118 18.030 1.00 77.31 79 PRO A N 1
ATOM 569 C CA . PRO A 1 79 ? 7.249 13.516 18.404 1.00 77.31 79 PRO A CA 1
ATOM 570 C C . PRO A 1 79 ? 6.137 14.585 18.429 1.00 77.31 79 PRO A C 1
ATOM 572 O O . PRO A 1 79 ? 6.451 15.774 18.571 1.00 77.31 79 PRO A O 1
ATOM 575 N N . PRO A 1 80 ? 4.853 14.206 18.277 1.00 76.75 80 PRO A N 1
ATOM 576 C CA . PRO A 1 80 ? 3.746 15.157 18.130 1.00 76.75 80 PRO A CA 1
ATOM 577 C C . PRO A 1 80 ? 3.697 16.238 19.219 1.00 76.75 80 PRO A C 1
ATOM 579 O O . PRO A 1 80 ? 3.424 17.400 18.928 1.00 76.75 80 PRO A O 1
ATOM 582 N N . GLU A 1 81 ? 4.032 15.883 20.459 1.00 82.56 81 GLU A N 1
ATOM 583 C CA . GLU A 1 81 ? 4.077 16.780 21.617 1.00 82.56 81 GLU A CA 1
ATOM 584 C C . GLU A 1 81 ? 5.164 17.866 21.548 1.00 82.56 81 GLU A C 1
ATOM 586 O O . GLU A 1 81 ? 5.065 18.880 22.239 1.00 82.56 81 GLU A O 1
ATOM 591 N N . ALA A 1 82 ? 6.194 17.672 20.723 1.00 87.06 82 ALA A N 1
ATOM 592 C CA . ALA A 1 82 ? 7.277 18.632 20.520 1.00 87.06 82 ALA A CA 1
ATOM 593 C C . ALA A 1 82 ? 7.030 19.562 19.318 1.00 87.06 82 ALA A C 1
ATOM 595 O O . ALA A 1 82 ? 7.842 20.453 19.053 1.00 87.06 82 ALA A O 1
ATOM 596 N N . LEU A 1 83 ? 5.935 19.359 18.579 1.00 88.50 83 LEU A N 1
ATOM 597 C CA . LEU A 1 83 ? 5.580 20.170 17.420 1.00 88.50 83 LEU A CA 1
ATOM 598 C C . LEU A 1 83 ? 4.871 21.456 17.838 1.00 88.50 83 LEU A C 1
ATOM 600 O O . LEU A 1 83 ? 4.101 21.495 18.800 1.00 88.50 83 LEU A O 1
ATOM 604 N N . SER A 1 84 ? 5.080 22.528 17.071 1.00 89.75 84 SER A N 1
ATOM 605 C CA . SER A 1 84 ? 4.243 23.716 17.228 1.00 89.75 84 SER A CA 1
ATOM 606 C C . SER A 1 84 ? 2.783 23.384 16.907 1.00 89.75 84 SER A C 1
ATOM 608 O O . SER A 1 84 ? 2.496 22.517 16.081 1.00 89.75 84 SER A O 1
ATOM 610 N N . ALA A 1 85 ? 1.838 24.131 17.485 1.00 87.75 85 ALA A N 1
ATOM 611 C CA . ALA A 1 85 ? 0.409 23.929 17.218 1.00 87.75 85 ALA A CA 1
ATOM 612 C C . ALA A 1 85 ? 0.070 23.965 15.714 1.00 87.75 85 ALA A C 1
ATOM 614 O O . ALA A 1 85 ? -0.812 23.249 15.250 1.00 87.75 85 ALA A O 1
ATOM 615 N N . ARG A 1 86 ? 0.798 24.777 14.934 1.00 88.38 86 ARG A N 1
ATOM 616 C CA . ARG A 1 86 ? 0.635 24.857 13.478 1.00 88.38 86 ARG A CA 1
ATOM 617 C C . ARG A 1 86 ? 1.145 23.607 12.762 1.00 88.38 86 ARG A C 1
ATOM 619 O O . ARG A 1 86 ? 0.518 23.180 11.801 1.00 88.38 86 ARG A O 1
ATOM 626 N N . GLU A 1 87 ? 2.281 23.062 13.185 1.00 87.88 87 GLU A N 1
ATOM 627 C CA . GLU A 1 87 ? 2.838 21.833 12.609 1.00 87.88 87 GLU A CA 1
ATOM 628 C C . GLU A 1 87 ? 1.974 20.626 12.955 1.00 87.88 87 GLU A C 1
ATOM 630 O O . GLU A 1 87 ? 1.670 19.839 12.067 1.00 87.88 87 GLU A O 1
ATOM 635 N N . ALA A 1 88 ? 1.506 20.533 14.202 1.00 86.12 88 ALA A N 1
ATOM 636 C CA . ALA A 1 88 ? 0.563 19.504 14.617 1.00 86.12 88 ALA A CA 1
ATOM 637 C C . ALA A 1 88 ? -0.746 19.577 13.812 1.00 86.12 88 ALA A C 1
ATOM 639 O O . ALA A 1 88 ? -1.217 18.565 13.315 1.00 86.12 88 ALA A O 1
ATOM 640 N N . ALA A 1 89 ? -1.301 20.775 13.595 1.00 87.31 89 ALA A N 1
ATOM 641 C CA . ALA A 1 89 ? -2.544 20.933 12.834 1.00 87.31 89 ALA A CA 1
ATOM 642 C C . ALA A 1 89 ? -2.411 20.657 11.321 1.00 87.31 89 ALA A C 1
ATOM 644 O O . ALA A 1 89 ? -3.417 20.422 10.658 1.00 87.31 89 ALA A O 1
ATOM 645 N N . ALA A 1 90 ? -1.202 20.742 10.758 1.00 88.38 90 ALA A N 1
ATOM 646 C CA . ALA A 1 90 ? -0.943 20.510 9.333 1.00 88.38 90 ALA A CA 1
ATOM 647 C C . ALA A 1 90 ? -0.305 19.139 9.043 1.00 88.38 90 ALA A C 1
ATOM 649 O O . ALA A 1 90 ? -0.096 18.801 7.876 1.00 88.38 90 ALA A O 1
ATOM 650 N N . GLY A 1 91 ? 0.067 18.399 10.087 1.00 88.75 91 GLY A N 1
ATOM 651 C CA . GLY A 1 91 ? 0.696 17.091 9.994 1.00 88.75 91 GLY A CA 1
ATOM 652 C C . GLY A 1 91 ? -0.312 15.977 9.735 1.00 88.75 91 GLY A C 1
ATOM 653 O O . GLY A 1 91 ? -1.509 16.140 9.949 1.00 88.75 91 GLY A O 1
ATOM 654 N N . LEU A 1 92 ? 0.209 14.844 9.273 1.00 89.94 92 LEU A N 1
ATOM 655 C CA . LEU A 1 92 ? -0.495 13.569 9.251 1.00 89.94 92 LEU A CA 1
ATOM 656 C C . LEU A 1 92 ? 0.313 12.597 10.111 1.00 89.94 92 LEU A C 1
ATOM 658 O O . LEU A 1 92 ? 1.509 12.400 9.869 1.00 89.94 92 LEU A O 1
ATOM 662 N N . PHE A 1 93 ? -0.329 12.016 11.112 1.00 89.12 93 PHE A N 1
ATOM 663 C CA . PHE A 1 93 ? 0.269 11.119 12.090 1.00 89.12 93 PHE A CA 1
ATOM 664 C C . PHE A 1 93 ? -0.302 9.713 11.952 1.00 89.12 93 PHE A C 1
ATOM 666 O O . PHE A 1 93 ? -1.352 9.498 11.356 1.00 89.12 93 PHE A O 1
ATOM 673 N N . ALA A 1 94 ? 0.377 8.735 12.554 1.00 86.88 94 ALA A N 1
ATOM 674 C CA . ALA A 1 94 ? -0.101 7.354 12.557 1.00 86.88 94 ALA A CA 1
ATOM 675 C C . ALA A 1 94 ? -1.519 7.228 13.146 1.00 86.88 94 ALA A C 1
ATOM 677 O O . ALA A 1 94 ? -2.318 6.456 12.633 1.00 86.88 94 ALA A O 1
ATOM 678 N N . GLY A 1 95 ? -1.842 8.023 14.174 1.00 88.06 95 GLY A N 1
ATOM 679 C CA . GLY A 1 95 ? -3.174 8.050 14.785 1.00 88.06 95 GLY A CA 1
ATOM 680 C C . GLY A 1 95 ? -4.271 8.674 13.915 1.00 88.06 95 GLY A C 1
ATOM 681 O O . GLY A 1 95 ? -5.441 8.500 14.234 1.00 88.06 95 GLY A O 1
ATOM 682 N N . ASP A 1 96 ? -3.913 9.360 12.826 1.00 90.44 96 ASP A N 1
ATOM 683 C CA . ASP A 1 96 ? -4.880 9.913 11.868 1.00 90.44 96 ASP A CA 1
ATOM 684 C C . ASP A 1 96 ? -5.281 8.890 10.793 1.00 90.44 96 ASP A C 1
ATOM 686 O O . ASP A 1 96 ? -6.152 9.168 9.969 1.00 90.44 96 ASP A O 1
ATOM 690 N N . ILE A 1 97 ? -4.629 7.721 10.764 1.00 92.31 97 ILE A N 1
ATOM 691 C CA . ILE A 1 97 ? -4.941 6.637 9.833 1.00 92.31 97 ILE A CA 1
ATOM 692 C C . ILE A 1 97 ? -5.842 5.631 10.541 1.00 92.31 97 ILE A C 1
ATOM 694 O O . ILE A 1 97 ? -5.413 4.921 11.448 1.00 92.31 97 ILE A O 1
ATOM 698 N N . ASP A 1 98 ? -7.089 5.553 10.095 1.00 93.88 98 ASP A N 1
ATOM 699 C CA . ASP A 1 98 ? -8.108 4.662 10.646 1.00 93.88 98 ASP A CA 1
ATOM 700 C C . ASP A 1 98 ? -8.344 3.412 9.789 1.00 93.88 98 ASP A C 1
ATOM 702 O O . ASP A 1 98 ? -8.924 2.449 10.278 1.00 93.88 98 ASP A O 1
ATOM 706 N N . ALA A 1 99 ? -7.872 3.374 8.539 1.00 95.44 99 ALA A N 1
ATOM 707 C CA . ALA A 1 99 ? -8.079 2.232 7.657 1.00 95.44 99 ALA A CA 1
ATOM 708 C C . ALA A 1 99 ? -6.943 1.995 6.649 1.00 95.44 99 ALA A C 1
ATOM 710 O O . ALA A 1 99 ? -6.304 2.930 6.164 1.00 95.44 99 ALA A O 1
ATOM 711 N N . ALA A 1 100 ? -6.748 0.731 6.257 1.00 96.31 100 ALA A N 1
ATOM 712 C CA . ALA A 1 100 ? -5.920 0.341 5.113 1.00 96.31 100 ALA A CA 1
ATOM 713 C C . ALA A 1 100 ? -6.613 -0.710 4.241 1.00 96.31 100 ALA A C 1
ATOM 715 O O . ALA A 1 100 ? -7.266 -1.619 4.747 1.00 96.31 100 ALA A O 1
ATOM 716 N N . VAL A 1 101 ? -6.417 -0.609 2.924 1.00 97.75 101 VAL A N 1
ATOM 717 C CA . VAL A 1 101 ? -6.859 -1.607 1.942 1.00 97.75 101 VAL A CA 1
ATOM 718 C C . VAL A 1 101 ? -5.628 -2.304 1.377 1.00 97.75 101 VAL A C 1
ATOM 720 O O . VAL A 1 101 ? -4.747 -1.654 0.815 1.00 97.75 101 VAL A O 1
ATOM 723 N N . LEU A 1 102 ? -5.560 -3.621 1.534 1.00 97.44 102 LEU A N 1
ATOM 724 C CA . LEU A 1 102 ? -4.395 -4.438 1.207 1.00 97.44 102 LEU A CA 1
ATOM 725 C C . LEU A 1 102 ? -4.825 -5.663 0.389 1.00 97.44 102 LEU A C 1
ATOM 727 O O . LEU A 1 102 ? -5.934 -6.163 0.579 1.00 97.44 102 LEU A O 1
ATOM 731 N N . PRO A 1 103 ? -3.967 -6.199 -0.492 1.00 97.31 103 PRO A N 1
ATOM 732 C CA . PRO A 1 103 ? -4.155 -7.550 -1.009 1.00 97.31 103 PRO A CA 1
ATOM 733 C C . PRO A 1 103 ? -4.185 -8.560 0.143 1.00 97.31 103 PRO A C 1
ATOM 735 O O . PRO A 1 103 ? -3.376 -8.447 1.068 1.00 97.31 103 PRO A O 1
ATOM 738 N N . LEU A 1 104 ? -5.064 -9.567 0.075 1.00 97.81 104 LEU A N 1
ATOM 739 C CA . LEU A 1 104 ? -5.232 -10.554 1.149 1.00 97.81 104 LEU A CA 1
ATOM 740 C C . LEU A 1 104 ? -3.916 -11.229 1.547 1.00 97.81 104 LEU A C 1
ATOM 742 O O . LEU A 1 104 ? -3.721 -11.523 2.719 1.00 97.81 104 LEU A O 1
ATOM 746 N N . SER A 1 105 ? -3.014 -11.476 0.597 1.00 97.00 105 SER A N 1
ATOM 747 C CA . SER A 1 105 ? -1.760 -12.185 0.860 1.00 97.00 105 SER A CA 1
ATOM 748 C C . SER A 1 105 ? -0.560 -11.284 1.194 1.00 97.00 105 SER A C 1
ATOM 750 O O . SER A 1 105 ? 0.549 -11.798 1.356 1.00 97.00 105 SER A O 1
ATOM 752 N N . ALA A 1 106 ? -0.755 -9.963 1.312 1.00 96.31 106 ALA A N 1
ATOM 753 C CA . ALA A 1 106 ? 0.315 -8.967 1.446 1.00 96.31 106 ALA A CA 1
ATOM 754 C C . ALA A 1 106 ? 0.220 -8.112 2.731 1.00 96.31 106 ALA A C 1
ATOM 756 O O . ALA A 1 106 ? 0.555 -6.926 2.731 1.00 96.31 106 ALA A O 1
ATOM 757 N N . CYS A 1 107 ? -0.213 -8.697 3.850 1.00 96.50 107 CYS A N 1
ATOM 758 C CA . CYS A 1 107 ? -0.433 -7.975 5.112 1.00 96.50 107 CYS A CA 1
ATOM 759 C C . CYS A 1 107 ? 0.803 -7.873 6.026 1.00 96.50 107 CYS A C 1
ATOM 761 O O . CYS A 1 107 ? 0.714 -7.312 7.112 1.00 96.50 107 CYS A O 1
ATOM 763 N N . GLY A 1 108 ? 1.966 -8.381 5.606 1.00 95.56 108 GLY A N 1
ATOM 764 C CA . GLY A 1 108 ? 3.185 -8.421 6.431 1.00 95.56 108 GLY A CA 1
ATOM 765 C C . GLY A 1 108 ? 3.998 -7.121 6.506 1.00 95.56 108 GLY A C 1
ATOM 766 O O . GLY A 1 108 ? 5.047 -7.099 7.144 1.00 95.56 108 GLY A O 1
ATOM 767 N N . GLY A 1 109 ? 3.572 -6.050 5.831 1.00 93.12 109 GLY A N 1
ATOM 768 C CA . GLY A 1 109 ? 4.304 -4.780 5.813 1.00 93.12 109 GLY A CA 1
ATOM 769 C C . GLY A 1 109 ? 4.221 -4.014 7.147 1.00 93.12 109 GLY A C 1
ATOM 770 O O . GLY A 1 109 ? 3.213 -4.126 7.845 1.00 93.12 109 GLY A O 1
ATOM 771 N N . PRO A 1 110 ? 5.208 -3.160 7.492 1.00 92.19 110 PRO A N 1
ATOM 772 C CA . PRO A 1 110 ? 5.214 -2.417 8.760 1.00 92.19 110 PRO A CA 1
ATOM 773 C C . PRO A 1 110 ? 3.950 -1.584 9.016 1.00 92.19 110 PRO A C 1
ATOM 775 O O . PRO A 1 110 ? 3.443 -1.564 10.133 1.00 92.19 110 PRO A O 1
ATOM 778 N N . ALA A 1 111 ? 3.407 -0.935 7.980 1.00 91.44 111 ALA A N 1
ATOM 779 C CA . ALA A 1 111 ? 2.173 -0.158 8.092 1.00 91.44 111 ALA A CA 1
ATOM 780 C C . ALA A 1 111 ? 0.952 -1.042 8.398 1.00 91.44 111 ALA A C 1
ATOM 782 O O . ALA A 1 111 ? 0.122 -0.683 9.228 1.00 91.44 111 ALA A O 1
ATOM 783 N N . ALA A 1 112 ? 0.872 -2.218 7.768 1.00 95.06 112 ALA A N 1
ATOM 784 C CA . ALA A 1 112 ? -0.195 -3.182 8.004 1.00 95.06 112 ALA A CA 1
ATOM 785 C C . ALA A 1 112 ? -0.115 -3.774 9.418 1.00 95.06 112 ALA A C 1
ATOM 787 O O . ALA A 1 112 ? -1.134 -3.863 10.091 1.00 95.06 112 ALA A O 1
ATOM 788 N N . LEU A 1 113 ? 1.091 -4.099 9.898 1.00 96.06 113 LEU A N 1
ATOM 789 C CA . LEU A 1 113 ? 1.323 -4.562 11.271 1.00 96.06 113 LEU A CA 1
ATOM 790 C C . LEU A 1 113 ? 0.929 -3.508 12.311 1.00 96.06 113 LEU A C 1
ATOM 792 O O . LEU A 1 113 ? 0.257 -3.832 13.287 1.00 96.06 113 LEU A O 1
ATOM 796 N N . ALA A 1 114 ? 1.307 -2.246 12.091 1.00 94.19 114 ALA A N 1
ATOM 797 C CA . ALA A 1 114 ? 0.936 -1.151 12.982 1.00 94.19 114 ALA A CA 1
ATOM 798 C C . ALA A 1 114 ? -0.590 -0.948 13.035 1.00 94.19 114 ALA A C 1
ATOM 800 O O . ALA A 1 114 ? -1.162 -0.856 14.121 1.00 94.19 114 ALA A O 1
ATOM 801 N N . LEU A 1 115 ? -1.261 -0.934 11.877 1.00 94.75 115 LEU A N 1
ATOM 802 C CA . LEU A 1 115 ? -2.718 -0.778 11.798 1.00 94.75 115 LEU A CA 1
ATOM 803 C C . LEU A 1 115 ? -3.486 -1.992 12.331 1.00 94.75 115 LEU A C 1
ATOM 805 O O . LEU A 1 115 ? -4.473 -1.820 13.040 1.00 94.75 115 LEU A O 1
ATOM 809 N N . GLY A 1 116 ? -3.030 -3.212 12.051 1.00 94.75 116 GLY A N 1
ATOM 810 C CA . GLY A 1 116 ? -3.639 -4.439 12.573 1.00 94.75 116 GLY A CA 1
ATOM 811 C C . GLY A 1 116 ? -3.583 -4.528 14.101 1.00 94.75 116 GLY A C 1
ATOM 812 O O . GLY A 1 116 ? -4.488 -5.072 14.724 1.00 94.75 116 GLY A O 1
ATOM 813 N N . ALA A 1 117 ? -2.561 -3.928 14.719 1.00 92.62 117 ALA A N 1
ATOM 814 C CA . ALA A 1 117 ? -2.438 -3.825 16.172 1.00 92.62 117 ALA A CA 1
ATOM 815 C C . ALA A 1 117 ? -3.174 -2.614 16.782 1.00 92.62 117 ALA A C 1
ATOM 817 O O . ALA A 1 117 ? -3.226 -2.495 18.006 1.00 92.62 117 ALA A O 1
ATOM 818 N N . THR A 1 118 ? -3.719 -1.703 15.966 1.00 93.19 118 THR A N 1
ATOM 819 C CA . THR A 1 118 ? -4.357 -0.467 16.442 1.00 93.19 118 THR A CA 1
ATOM 820 C C . THR A 1 118 ? -5.846 -0.697 16.729 1.00 93.19 118 THR A C 1
ATOM 822 O O . THR A 1 118 ? -6.615 -0.979 15.806 1.00 93.19 118 THR A O 1
ATOM 825 N N . PRO A 1 119 ? -6.306 -0.551 17.988 1.00 90.00 119 PRO A N 1
ATOM 826 C CA . PRO A 1 119 ? -7.715 -0.715 18.325 1.00 90.00 119 PRO A CA 1
ATOM 827 C C . PRO A 1 119 ? -8.604 0.273 17.565 1.00 90.00 119 PRO A C 1
ATOM 829 O O . PRO A 1 119 ? -8.367 1.477 17.586 1.00 90.00 119 PRO A O 1
ATOM 832 N N . GLY A 1 120 ? -9.654 -0.239 16.924 1.00 88.25 120 GLY A N 1
ATOM 833 C CA . GLY A 1 120 ? -10.616 0.575 16.176 1.00 88.25 120 GLY A CA 1
ATOM 834 C C . GLY A 1 120 ? -10.212 0.891 14.734 1.00 88.25 120 GLY A C 1
ATOM 835 O O . GLY A 1 120 ? -11.088 1.285 13.970 1.00 88.25 120 GLY A O 1
ATOM 836 N N . ALA A 1 121 ? -8.955 0.653 14.342 1.00 93.94 121 ALA A N 1
ATOM 837 C CA . ALA A 1 121 ? -8.552 0.734 12.942 1.00 93.94 121 ALA A CA 1
ATOM 838 C C . ALA A 1 121 ? -9.158 -0.423 12.131 1.00 93.94 121 ALA A C 1
ATOM 840 O O . ALA A 1 121 ? -9.420 -1.496 12.676 1.00 93.94 121 ALA A O 1
ATOM 841 N N . LEU A 1 122 ? -9.347 -0.225 10.831 1.00 95.75 122 LEU A N 1
ATOM 842 C CA . LEU A 1 122 ? -9.903 -1.194 9.893 1.00 95.75 122 LEU A CA 1
ATOM 843 C C . LEU A 1 122 ? -8.831 -1.686 8.913 1.00 95.75 122 LEU A C 1
ATOM 845 O O . LEU A 1 122 ? -8.217 -0.903 8.189 1.00 95.75 122 LEU A O 1
ATOM 849 N N . VAL A 1 123 ? -8.674 -3.003 8.798 1.00 97.25 123 VAL A N 1
ATOM 850 C CA . VAL A 1 123 ? -7.879 -3.608 7.720 1.00 97.25 123 VAL A CA 1
ATOM 851 C C . VAL A 1 123 ? -8.826 -4.267 6.722 1.00 97.25 123 VAL A C 1
ATOM 853 O O . VAL A 1 123 ? -9.518 -5.217 7.061 1.00 97.25 123 VAL A O 1
ATOM 856 N N . VAL A 1 124 ? -8.868 -3.792 5.480 1.00 97.69 124 VAL A N 1
ATOM 857 C CA . VAL A 1 124 ? -9.638 -4.427 4.402 1.00 97.69 124 VAL A CA 1
ATOM 858 C C . VAL A 1 124 ? -8.696 -5.258 3.542 1.00 97.69 124 VAL A C 1
ATOM 860 O O . VAL A 1 124 ? -7.803 -4.717 2.891 1.00 97.69 124 VAL A O 1
ATOM 863 N N . ALA A 1 125 ? -8.893 -6.571 3.533 1.00 97.75 125 ALA A N 1
ATOM 864 C CA . ALA A 1 125 ? -8.070 -7.525 2.800 1.00 97.75 125 ALA A CA 1
ATOM 865 C C . ALA A 1 125 ? -8.807 -8.014 1.544 1.00 97.75 125 ALA A C 1
ATOM 867 O O . ALA A 1 125 ? -9.874 -8.612 1.643 1.00 97.75 125 ALA A O 1
ATOM 868 N N . VAL A 1 126 ? -8.251 -7.749 0.362 1.00 98.44 126 VAL A N 1
ATOM 869 C CA . VAL A 1 126 ? -8.907 -7.983 -0.934 1.00 98.44 126 VAL A CA 1
ATOM 870 C C . VAL A 1 126 ? -8.410 -9.280 -1.576 1.00 98.44 126 VAL A C 1
ATOM 872 O O . VAL A 1 126 ? -7.217 -9.409 -1.857 1.00 98.44 126 VAL A O 1
ATOM 875 N N . GLU A 1 127 ? -9.316 -10.224 -1.841 1.00 97.69 127 GLU A N 1
ATOM 876 C CA . GLU A 1 127 ? -8.997 -11.546 -2.408 1.00 97.69 127 GLU A CA 1
ATOM 877 C C . GLU A 1 127 ? -8.584 -11.502 -3.884 1.00 97.69 127 GLU A C 1
ATOM 879 O O . GLU A 1 127 ? -7.631 -12.178 -4.268 1.00 97.69 127 GLU A O 1
ATOM 884 N N . GLU A 1 128 ? -9.271 -10.719 -4.726 1.00 95.19 128 GLU A N 1
ATOM 885 C CA . GLU A 1 128 ? -9.023 -10.727 -6.179 1.00 95.19 128 GLU A CA 1
ATOM 886 C C . GLU A 1 128 ? -7.628 -10.219 -6.572 1.00 95.19 128 GLU A C 1
ATOM 888 O O . GLU A 1 128 ? -7.164 -10.482 -7.685 1.00 95.19 128 GLU A O 1
ATOM 893 N N . ASN A 1 129 ? -6.935 -9.498 -5.680 1.00 92.19 129 ASN A N 1
ATOM 894 C CA . ASN A 1 129 ? -5.567 -9.074 -5.935 1.00 92.19 129 ASN A CA 1
ATOM 895 C C . ASN A 1 129 ? -4.563 -10.124 -5.455 1.00 92.19 129 ASN A C 1
ATOM 897 O O . ASN A 1 129 ? -4.003 -10.031 -4.364 1.00 92.19 129 ASN A O 1
ATOM 901 N N . ALA A 1 130 ? -4.319 -11.120 -6.302 1.00 88.19 130 ALA A N 1
ATOM 902 C CA . ALA A 1 130 ? -3.286 -12.114 -6.059 1.00 88.19 130 ALA A CA 1
ATOM 903 C C . ALA A 1 130 ? -1.881 -11.483 -6.072 1.00 88.19 130 ALA A C 1
ATOM 905 O O . ALA A 1 130 ? -1.558 -10.658 -6.934 1.00 88.19 130 ALA A O 1
ATOM 906 N N . THR A 1 131 ? -1.043 -11.910 -5.127 1.00 92.06 131 THR A N 1
ATOM 907 C CA . THR A 1 131 ? 0.374 -11.534 -5.028 1.00 92.06 131 THR A CA 1
ATOM 908 C C . THR A 1 131 ? 1.223 -12.766 -4.712 1.00 92.06 131 THR A C 1
ATOM 910 O O . THR A 1 131 ? 0.700 -13.749 -4.187 1.00 92.06 131 THR A O 1
ATOM 913 N N . ASP A 1 132 ? 2.532 -12.696 -4.967 1.00 90.31 132 ASP A N 1
ATOM 914 C CA . ASP A 1 132 ? 3.488 -13.756 -4.599 1.00 90.31 132 ASP A CA 1
ATOM 915 C C . ASP A 1 132 ? 3.790 -13.817 -3.089 1.00 90.31 132 ASP A C 1
ATOM 917 O O . ASP A 1 132 ? 4.410 -14.773 -2.607 1.00 90.31 132 ASP A O 1
ATOM 921 N N . MET A 1 133 ? 3.346 -12.814 -2.323 1.00 92.25 133 MET A N 1
ATOM 922 C CA . MET A 1 133 ? 3.429 -12.826 -0.864 1.00 92.25 133 MET A CA 1
ATOM 923 C C . MET A 1 133 ? 2.451 -13.849 -0.272 1.00 92.25 133 MET A C 1
ATOM 925 O O . MET A 1 133 ? 1.508 -14.301 -0.924 1.00 92.25 133 MET A O 1
ATOM 929 N N . ARG A 1 134 ? 2.700 -14.258 0.975 1.00 94.75 134 ARG A N 1
ATOM 930 C CA . ARG A 1 134 ? 1.944 -15.319 1.665 1.00 94.75 134 ARG A CA 1
ATOM 931 C C . ARG A 1 134 ? 1.699 -14.978 3.130 1.00 94.75 134 ARG A C 1
ATOM 933 O O . ARG A 1 134 ? 1.943 -15.801 4.004 1.00 94.75 134 ARG A O 1
ATOM 940 N N . VAL A 1 135 ? 1.306 -13.735 3.386 1.00 96.81 135 VAL A N 1
ATOM 941 C CA . VAL A 1 135 ? 1.033 -13.248 4.739 1.00 96.81 135 VAL A CA 1
ATOM 942 C C . VAL A 1 135 ? -0.360 -12.641 4.768 1.00 96.81 135 VAL A C 1
ATOM 944 O O . VAL A 1 135 ? -0.569 -11.534 4.270 1.00 96.81 135 VAL A O 1
ATOM 947 N N . SER A 1 136 ? -1.303 -13.381 5.339 1.00 97.06 136 SER A N 1
ATOM 948 C CA . SER A 1 136 ? -2.689 -12.954 5.506 1.00 97.06 136 SER A CA 1
ATOM 949 C C . SER A 1 136 ? -2.933 -12.283 6.861 1.00 97.06 136 SER A C 1
ATOM 951 O O . SER A 1 136 ? -2.130 -12.439 7.784 1.00 97.06 136 SER A O 1
ATOM 953 N N . PRO A 1 137 ? -4.062 -11.568 7.034 1.00 97.06 137 PRO A N 1
ATOM 954 C CA . PRO A 1 137 ? -4.464 -11.063 8.343 1.00 97.06 137 PRO A CA 1
ATOM 955 C C . PRO A 1 137 ? -4.623 -12.175 9.389 1.00 97.06 137 PRO A C 1
ATOM 957 O O . PRO A 1 137 ? -4.308 -11.965 10.558 1.00 97.06 137 PRO A O 1
ATOM 960 N N . ALA A 1 138 ? -5.075 -13.365 8.973 1.00 96.75 138 ALA A N 1
ATOM 961 C CA . ALA A 1 138 ? -5.263 -14.510 9.860 1.00 96.75 138 ALA A CA 1
ATOM 962 C C . ALA A 1 138 ? -3.928 -15.041 10.405 1.00 96.75 138 ALA A C 1
ATOM 964 O O . ALA A 1 138 ? -3.837 -15.334 11.595 1.00 96.75 138 ALA A O 1
ATOM 965 N N . ASP A 1 139 ? -2.883 -15.085 9.570 1.00 96.81 139 ASP A N 1
ATOM 966 C CA . ASP A 1 139 ? -1.529 -15.487 9.991 1.00 96.81 139 ASP A CA 1
ATOM 967 C C . ASP A 1 139 ? -0.948 -14.537 11.050 1.00 96.81 139 ASP A C 1
ATOM 969 O O . ASP A 1 139 ? -0.111 -14.932 11.861 1.00 96.81 139 ASP A O 1
ATOM 973 N N . LEU A 1 140 ? -1.398 -13.278 11.037 1.00 96.75 140 LEU A N 1
ATOM 974 C CA . LEU A 1 140 ? -0.945 -12.206 11.922 1.00 96.75 140 LEU A CA 1
ATOM 975 C C . LEU A 1 140 ? -1.879 -11.961 13.118 1.00 96.75 140 LEU A C 1
ATOM 977 O O . LEU A 1 140 ? -1.558 -11.139 13.974 1.00 96.75 140 LEU A O 1
ATOM 981 N N . GLY A 1 141 ? -3.022 -12.653 13.191 1.00 95.88 141 GLY A N 1
ATOM 982 C CA . GLY A 1 141 ? -4.003 -12.484 14.266 1.00 95.88 141 GLY A CA 1
ATOM 983 C C . GLY A 1 141 ? -4.739 -11.138 14.248 1.00 95.88 141 GLY A C 1
ATOM 984 O O . GLY A 1 141 ? -5.123 -10.643 15.304 1.00 95.88 141 GLY A O 1
ATOM 985 N N . PHE A 1 142 ? -4.927 -10.521 13.078 1.00 95.69 142 PHE A N 1
ATOM 986 C CA . PHE A 1 142 ? -5.660 -9.256 12.964 1.00 95.69 142 PHE A CA 1
ATOM 987 C C . PHE A 1 142 ? -7.167 -9.473 13.167 1.00 95.69 142 PHE A C 1
ATOM 989 O O . PHE A 1 142 ? -7.884 -9.865 12.246 1.00 95.69 142 PHE A O 1
ATOM 996 N N . GLU A 1 143 ? -7.667 -9.181 14.367 1.00 92.69 143 GLU A N 1
ATOM 997 C CA . GLU A 1 143 ? -9.101 -9.276 14.692 1.00 92.69 143 GLU A CA 1
ATOM 998 C C . GLU A 1 143 ? -9.950 -8.184 14.021 1.00 92.69 143 GLU A C 1
ATOM 1000 O O . GLU A 1 143 ? -11.166 -8.314 13.892 1.00 92.69 143 GLU A O 1
ATOM 1005 N N . ASN A 1 144 ? -9.314 -7.091 13.599 1.00 92.31 144 ASN A N 1
ATOM 1006 C CA . ASN A 1 144 ? -9.941 -5.944 12.948 1.00 92.31 144 ASN A CA 1
ATOM 1007 C C . ASN A 1 144 ? -9.956 -6.037 11.412 1.00 92.31 144 ASN A C 1
ATOM 1009 O O . ASN A 1 144 ? -10.260 -5.050 10.734 1.00 92.31 144 ASN A O 1
ATOM 1013 N N . ALA A 1 145 ? -9.606 -7.199 10.856 1.00 95.62 145 ALA A N 1
ATOM 1014 C CA . ALA A 1 145 ? -9.566 -7.404 9.420 1.00 95.62 145 ALA A CA 1
ATOM 1015 C C . ALA A 1 145 ? -10.924 -7.838 8.848 1.00 95.62 145 ALA A C 1
ATOM 1017 O O . ALA A 1 145 ? -11.574 -8.752 9.354 1.00 95.62 145 ALA A O 1
ATOM 1018 N N . VAL A 1 146 ? -11.323 -7.218 7.739 1.00 95.62 146 VAL A N 1
ATOM 1019 C CA . VAL A 1 146 ? -12.479 -7.599 6.924 1.00 95.62 146 VAL A CA 1
ATOM 1020 C C . VAL A 1 146 ? -11.969 -8.080 5.574 1.00 95.62 146 VAL A C 1
ATOM 1022 O O . VAL A 1 146 ? -11.352 -7.320 4.827 1.00 95.62 146 VAL A O 1
ATOM 1025 N N . VAL A 1 147 ? -12.229 -9.346 5.257 1.00 96.56 147 VAL A N 1
ATOM 1026 C CA . VAL A 1 147 ? -11.897 -9.920 3.950 1.00 96.56 147 VAL A CA 1
ATOM 1027 C C . VAL A 1 147 ? -13.035 -9.633 2.974 1.00 96.56 147 VAL A C 1
ATOM 1029 O O . VAL A 1 147 ? -14.203 -9.857 3.292 1.00 96.56 147 VAL A O 1
ATOM 1032 N N . VAL A 1 148 ? -12.691 -9.124 1.795 1.00 96.19 148 VAL A N 1
ATOM 1033 C CA . VAL A 1 148 ? -13.624 -8.815 0.706 1.00 96.19 148 VAL A CA 1
ATOM 1034 C C . VAL A 1 148 ? -13.133 -9.431 -0.594 1.00 96.19 148 VAL A C 1
ATOM 1036 O O . VAL A 1 148 ? -11.932 -9.630 -0.793 1.00 96.19 148 VAL A O 1
ATOM 1039 N N . ARG A 1 149 ? -14.053 -9.692 -1.519 1.00 97.00 149 ARG A N 1
ATOM 1040 C CA . ARG A 1 149 ? -13.707 -10.349 -2.783 1.00 97.00 149 ARG A CA 1
ATOM 1041 C C . ARG A 1 149 ? -13.044 -9.384 -3.750 1.00 97.00 149 ARG A C 1
ATOM 1043 O O . ARG A 1 149 ? -12.128 -9.781 -4.459 1.00 97.00 149 ARG A O 1
ATOM 1050 N N . SER A 1 150 ? -13.491 -8.127 -3.759 1.00 97.00 150 SER A N 1
ATOM 1051 C CA . SER A 1 150 ? -13.063 -7.125 -4.735 1.00 97.00 150 SER A CA 1
ATOM 1052 C C . SER A 1 150 ? -12.783 -5.747 -4.150 1.00 97.00 150 SER A C 1
ATOM 1054 O O . SER A 1 150 ? -13.262 -5.394 -3.070 1.00 97.00 150 SER A O 1
ATOM 1056 N N . TYR A 1 151 ? -12.064 -4.916 -4.906 1.00 96.81 151 TYR A N 1
ATOM 1057 C CA . TYR A 1 151 ? -11.886 -3.502 -4.571 1.00 96.81 151 TYR A CA 1
ATOM 1058 C C . TYR A 1 151 ? -13.208 -2.728 -4.570 1.00 96.81 151 TYR A C 1
ATOM 1060 O O . TYR A 1 151 ? -13.350 -1.754 -3.833 1.00 96.81 151 TYR A O 1
ATOM 1068 N N . PHE A 1 152 ? -14.196 -3.168 -5.352 1.00 96.38 152 PHE A N 1
ATOM 1069 C CA . PHE A 1 152 ? -15.525 -2.564 -5.331 1.00 96.38 152 PHE A CA 1
ATOM 1070 C C . PHE A 1 152 ? -16.239 -2.817 -3.995 1.00 96.38 152 PHE A C 1
ATOM 1072 O O . PHE A 1 152 ? -16.815 -1.898 -3.416 1.00 96.38 152 PHE A O 1
ATOM 1079 N N . GLU A 1 153 ? -16.138 -4.034 -3.458 1.00 95.44 153 GLU A N 1
ATOM 1080 C CA . GLU A 1 153 ? -16.622 -4.346 -2.107 1.00 95.44 153 GLU A CA 1
ATOM 1081 C C . GLU A 1 153 ? -15.829 -3.587 -1.034 1.00 95.44 153 GLU A C 1
ATOM 1083 O O . GLU A 1 153 ? -16.426 -3.048 -0.099 1.00 95.44 153 GLU A O 1
ATOM 1088 N N . ALA A 1 154 ? -14.504 -3.463 -1.199 1.00 96.88 154 ALA A N 1
ATOM 1089 C CA . ALA A 1 154 ? -13.654 -2.697 -0.287 1.00 96.88 154 ALA A CA 1
ATOM 1090 C C . ALA A 1 154 ? -14.136 -1.245 -0.126 1.00 96.88 154 ALA A C 1
ATOM 1092 O O . ALA A 1 154 ? -14.179 -0.736 0.994 1.00 96.88 154 ALA A O 1
ATOM 1093 N N . LEU A 1 155 ? -14.565 -0.596 -1.218 1.00 96.06 155 LEU A N 1
ATOM 1094 C CA . LEU A 1 155 ? -15.142 0.753 -1.170 1.00 96.06 155 LEU A CA 1
ATOM 1095 C C . LEU A 1 155 ? -16.386 0.819 -0.276 1.00 96.06 155 LEU A C 1
ATOM 1097 O O . LEU A 1 155 ? -16.539 1.774 0.484 1.00 96.06 155 LEU A O 1
ATOM 1101 N N . GLY A 1 156 ? -17.256 -0.191 -0.342 1.00 94.81 156 GLY A N 1
ATOM 1102 C CA . GLY A 1 156 ? -18.445 -0.280 0.506 1.00 94.81 156 GLY A CA 1
ATOM 1103 C C . GLY A 1 156 ? -18.093 -0.410 1.988 1.00 94.81 156 GLY A C 1
ATOM 1104 O O . GLY A 1 156 ? -18.665 0.295 2.820 1.00 94.81 156 GLY A O 1
ATOM 1105 N N . VAL A 1 157 ? -17.104 -1.249 2.315 1.00 95.44 157 VAL A N 1
ATOM 1106 C CA . VAL A 1 157 ? -16.621 -1.422 3.696 1.00 95.44 157 VAL A CA 1
ATOM 1107 C C . VAL A 1 157 ? -16.007 -0.127 4.230 1.00 95.44 157 VAL A C 1
ATOM 1109 O O . VAL A 1 157 ? -16.360 0.308 5.326 1.00 95.44 157 VAL A O 1
ATOM 1112 N N . VAL A 1 158 ? -15.154 0.538 3.444 1.00 96.00 158 VAL A N 1
ATOM 1113 C CA . VAL A 1 158 ? -14.552 1.830 3.819 1.00 96.00 158 VAL A CA 1
ATOM 1114 C C . VAL A 1 158 ? -15.628 2.908 4.000 1.00 96.00 158 VAL A C 1
ATOM 1116 O O . VAL A 1 158 ? -15.573 3.680 4.957 1.00 96.00 158 VAL A O 1
ATOM 1119 N N . ALA A 1 159 ? -16.642 2.950 3.131 1.00 95.88 159 ALA A N 1
ATOM 1120 C CA . ALA A 1 159 ? -17.749 3.896 3.253 1.00 95.88 159 ALA A CA 1
ATOM 1121 C C . ALA A 1 159 ? -18.589 3.657 4.521 1.00 95.88 159 ALA A C 1
ATOM 1123 O O . ALA A 1 159 ? -18.929 4.618 5.212 1.00 95.88 159 ALA A O 1
ATOM 1124 N N . ALA A 1 160 ? -18.888 2.396 4.852 1.00 94.69 160 ALA A N 1
ATOM 1125 C CA . ALA A 1 160 ? -19.604 2.036 6.076 1.00 94.69 160 ALA A CA 1
ATOM 1126 C C . ALA A 1 160 ? -18.796 2.402 7.330 1.00 94.69 160 ALA A C 1
ATOM 1128 O O . ALA A 1 160 ? -19.334 3.039 8.236 1.00 94.69 160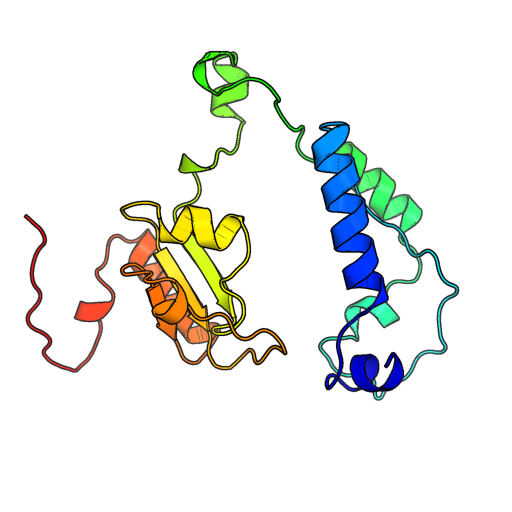 ALA A O 1
ATOM 1129 N N . HIS A 1 161 ? -17.497 2.085 7.343 1.00 93.81 161 HIS A N 1
ATOM 1130 C CA . HIS A 1 161 ? -16.591 2.429 8.439 1.00 93.81 161 HIS A CA 1
ATOM 1131 C C . HIS A 1 161 ? -16.531 3.941 8.674 1.00 93.81 161 HIS A C 1
ATOM 1133 O O . HIS A 1 161 ? -16.776 4.399 9.788 1.00 93.81 161 HIS A O 1
ATOM 1139 N N . ARG A 1 162 ? -16.346 4.726 7.604 1.00 94.44 162 ARG A N 1
ATOM 1140 C CA . ARG A 1 162 ? -16.365 6.195 7.661 1.00 94.44 162 ARG A CA 1
ATOM 1141 C C . ARG A 1 162 ? -17.690 6.756 8.193 1.00 94.44 162 ARG A C 1
ATOM 1143 O O .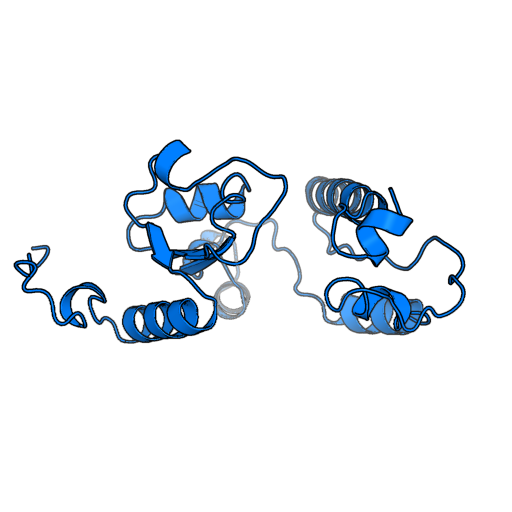 ARG A 1 162 ? -17.702 7.817 8.811 1.00 94.44 162 ARG A O 1
ATOM 1150 N N . ALA A 1 163 ? -18.805 6.076 7.937 1.00 95.00 163 ALA A N 1
ATOM 1151 C CA . ALA A 1 163 ? -20.125 6.465 8.430 1.00 95.00 163 ALA A CA 1
ATOM 1152 C C . ALA A 1 163 ? -20.416 5.984 9.868 1.00 95.00 163 ALA A C 1
ATOM 1154 O O . ALA A 1 163 ? -21.497 6.263 10.386 1.00 95.00 163 ALA A O 1
ATOM 1155 N N . GLY A 1 164 ? -19.496 5.252 10.510 1.00 93.06 164 GLY A N 1
ATOM 1156 C CA . GLY A 1 164 ? -19.719 4.633 11.820 1.00 93.06 164 GLY A CA 1
ATOM 1157 C C . GLY A 1 164 ? -20.725 3.476 11.786 1.00 93.06 164 GLY A C 1
ATOM 1158 O O . GLY A 1 164 ? -21.303 3.123 12.813 1.00 93.06 164 GLY A O 1
ATOM 1159 N N . ILE A 1 165 ? -20.970 2.898 10.608 1.00 92.25 165 ILE A N 1
ATOM 1160 C CA . ILE A 1 165 ? -21.912 1.797 10.410 1.00 92.25 165 ILE A CA 1
ATOM 1161 C C . ILE A 1 165 ? -21.158 0.476 10.542 1.00 92.25 165 ILE A C 1
ATOM 1163 O O . ILE A 1 165 ? -20.155 0.239 9.868 1.00 92.25 165 ILE A O 1
ATOM 1167 N N . ASN A 1 166 ? -21.675 -0.424 11.378 1.00 85.38 166 ASN A N 1
ATOM 1168 C CA . ASN A 1 166 ? -21.164 -1.786 11.454 1.00 85.38 166 ASN A CA 1
ATOM 1169 C C . ASN A 1 166 ? -21.498 -2.536 10.154 1.00 85.38 166 ASN A C 1
ATOM 1171 O O . ASN A 1 166 ? -22.650 -2.888 9.929 1.00 85.38 166 ASN A O 1
ATOM 1175 N N . GLY A 1 167 ? -20.497 -2.825 9.319 1.00 80.31 167 GLY A N 1
ATOM 1176 C CA . GLY A 1 167 ? -20.698 -3.527 8.046 1.00 80.31 167 GLY A CA 1
ATOM 1177 C C . GLY A 1 167 ? -21.399 -4.887 8.178 1.00 80.31 167 GLY A C 1
ATOM 1178 O O . GLY A 1 167 ? -22.120 -5.286 7.268 1.00 80.31 167 GLY A O 1
ATOM 1179 N N . ALA A 1 168 ? -21.282 -5.566 9.327 1.00 81.31 168 ALA A N 1
ATOM 1180 C CA . ALA A 1 168 ? -21.981 -6.828 9.572 1.00 81.31 168 ALA A CA 1
ATOM 1181 C C . ALA A 1 168 ? -23.516 -6.679 9.583 1.00 81.31 168 ALA A C 1
ATOM 1183 O O . ALA A 1 168 ? -24.217 -7.641 9.270 1.00 81.31 168 ALA A O 1
ATOM 1184 N N . SER A 1 169 ? -24.047 -5.485 9.888 1.00 84.62 169 SER A N 1
ATOM 1185 C CA . SER A 1 169 ? -25.492 -5.212 9.840 1.00 84.62 169 SER A CA 1
ATOM 1186 C C . SER A 1 169 ? -26.017 -4.930 8.429 1.00 84.62 169 SER A C 1
ATOM 1188 O O . SER A 1 169 ? -27.227 -4.882 8.228 1.00 84.62 169 SER A O 1
ATOM 1190 N N . LEU A 1 170 ? -25.126 -4.763 7.446 1.00 84.12 170 LEU A N 1
ATOM 1191 C CA . LEU A 1 170 ? -25.471 -4.523 6.041 1.00 84.12 170 LEU A CA 1
ATOM 1192 C C . LEU A 1 170 ? -25.555 -5.825 5.230 1.00 84.12 170 LEU A C 1
ATOM 1194 O O . LEU A 1 170 ? -25.503 -5.803 4.001 1.00 84.12 170 LEU A O 1
ATOM 1198 N N . THR A 1 171 ? -25.672 -6.965 5.910 1.00 78.06 171 THR A N 1
ATOM 1199 C CA . THR A 1 171 ? -25.789 -8.281 5.281 1.00 78.06 171 THR A CA 1
ATOM 1200 C C . THR A 1 171 ? -27.208 -8.817 5.442 1.00 78.06 171 THR A C 1
ATOM 1202 O O . THR A 1 171 ? -27.891 -8.523 6.418 1.00 78.06 171 THR A O 1
ATOM 1205 N N . ALA A 1 172 ? -27.677 -9.600 4.467 1.00 75.88 172 ALA A N 1
ATOM 1206 C CA . ALA A 1 172 ? -29.000 -10.229 4.535 1.00 75.88 172 ALA A CA 1
ATOM 1207 C C . ALA A 1 172 ? -29.067 -11.371 5.570 1.00 75.88 172 ALA A C 1
ATOM 1209 O O . ALA A 1 172 ? -30.149 -11.846 5.904 1.00 75.88 172 ALA A O 1
ATOM 1210 N N . SER A 1 173 ? -27.910 -11.828 6.050 1.00 64.69 173 SER A N 1
ATOM 1211 C CA . SER A 1 173 ? -27.765 -12.892 7.035 1.00 64.69 173 SER A CA 1
ATOM 1212 C C . SER A 1 173 ? -27.943 -12.312 8.440 1.00 64.69 173 SER A C 1
ATOM 1214 O O . SER A 1 173 ? -27.213 -11.401 8.824 1.00 64.69 173 SER A O 1
ATOM 1216 N N . GLU A 1 174 ? -28.876 -12.846 9.231 1.00 47.75 174 GLU A N 1
ATOM 1217 C CA . GLU A 1 174 ? -29.070 -12.461 10.636 1.00 47.75 174 GLU A CA 1
ATOM 1218 C C . GLU A 1 174 ? -27.879 -12.904 11.505 1.00 47.75 174 GLU A C 1
ATOM 1220 O O . GLU A 1 174 ? -27.935 -13.901 12.221 1.00 47.75 174 GLU A O 1
ATOM 1225 N N . ASN A 1 175 ? -26.777 -12.159 11.475 1.00 52.84 175 ASN A N 1
ATOM 1226 C CA . ASN A 1 175 ? -25.806 -12.226 12.557 1.00 52.84 175 ASN A CA 1
ATOM 1227 C C . ASN A 1 175 ? -26.335 -11.354 13.697 1.00 52.84 175 ASN A C 1
ATOM 1229 O O . ASN A 1 175 ? -26.617 -10.172 13.495 1.00 52.84 175 ASN A O 1
ATOM 1233 N N . GLN A 1 176 ? -26.494 -11.931 14.895 1.00 48.59 176 GLN A N 1
ATOM 1234 C CA . GLN A 1 176 ? -26.846 -11.167 16.093 1.00 48.59 176 GLN A CA 1
ATOM 1235 C C . GLN A 1 176 ? -25.892 -9.975 16.225 1.00 48.59 176 GLN A C 1
ATOM 1237 O O . GLN A 1 176 ? -24.694 -10.148 16.447 1.00 48.59 176 GLN A O 1
ATOM 1242 N N . ILE A 1 177 ? -26.428 -8.764 16.068 1.00 50.38 177 ILE A N 1
ATOM 1243 C CA . ILE A 1 177 ? -25.668 -7.526 16.217 1.00 50.38 177 ILE A CA 1
ATOM 1244 C C . ILE A 1 177 ? -25.318 -7.398 17.702 1.00 50.38 177 ILE A C 1
ATOM 1246 O O . ILE A 1 177 ? -26.136 -6.960 18.510 1.00 50.38 177 ILE A O 1
ATOM 1250 N N . GLN A 1 178 ? -24.110 -7.815 18.079 1.00 46.41 178 GLN A N 1
ATOM 1251 C CA . GLN A 1 178 ? -23.574 -7.526 19.402 1.00 46.41 178 GLN A CA 1
ATOM 1252 C C . GLN A 1 178 ? -23.079 -6.081 19.411 1.00 46.41 178 GLN A C 1
ATOM 1254 O O . GLN A 1 178 ? -22.072 -5.740 18.789 1.00 46.41 178 GLN A O 1
ATOM 1259 N N . PHE A 1 179 ? -23.814 -5.215 20.101 1.00 40.19 179 PHE A N 1
ATOM 1260 C CA . PHE A 1 179 ? -23.349 -3.869 20.406 1.00 40.19 179 PHE A CA 1
ATOM 1261 C C . PHE A 1 179 ? -22.174 -3.983 21.385 1.00 40.19 179 PHE A C 1
ATOM 1263 O O . PHE A 1 179 ? -22.340 -4.530 22.476 1.00 40.19 179 PHE A O 1
ATOM 1270 N N . ARG A 1 180 ? -20.985 -3.497 21.000 1.00 41.41 180 ARG A N 1
ATOM 1271 C CA . ARG A 1 180 ? -19.885 -3.296 21.955 1.00 41.41 180 ARG A CA 1
ATOM 1272 C C . ARG A 1 180 ? -20.351 -2.249 22.975 1.00 41.41 180 ARG A C 1
ATOM 1274 O O . ARG A 1 180 ? -20.666 -1.130 22.572 1.00 41.41 180 ARG A O 1
ATOM 1281 N N . GLN A 1 181 ? -20.468 -2.656 24.242 1.00 34.56 181 GLN A N 1
ATOM 1282 C CA . GLN A 1 181 ? -20.645 -1.756 25.389 1.00 34.56 181 GLN A CA 1
ATOM 1283 C C . GLN A 1 181 ? -19.325 -1.077 25.742 1.00 34.56 181 GLN A C 1
ATOM 1285 O O . GLN A 1 181 ? -18.274 -1.737 25.572 1.00 34.56 181 GLN A O 1
#

Organism: Heterosigma akashiwo (NCBI:txid2829)